Protein AF-U4QAC6-F1 (afdb_monomer_lite)

Structure (mmCIF, N/CA/C/O backbone):
data_AF-U4QAC6-F1
#
_entry.id   AF-U4QAC6-F1
#
loop_
_atom_site.group_PDB
_atom_site.id
_atom_site.type_symbol
_atom_site.label_atom_id
_atom_site.label_alt_id
_atom_site.label_comp_id
_atom_site.label_asym_id
_atom_site.label_entity_id
_atom_site.label_seq_id
_atom_site.pdbx_PDB_ins_code
_atom_site.Cartn_x
_atom_site.Cartn_y
_atom_site.Cartn_z
_atom_site.occupancy
_atom_site.B_iso_or_equiv
_atom_site.auth_seq_id
_atom_site.auth_comp_id
_atom_site.auth_asym_id
_atom_site.auth_atom_id
_atom_site.pdbx_PDB_model_num
ATOM 1 N N . MET A 1 1 ? 4.739 -11.459 -0.732 1.00 91.75 1 MET A N 1
ATOM 2 C CA . MET A 1 1 ? 5.386 -11.609 0.589 1.00 91.75 1 MET A CA 1
ATOM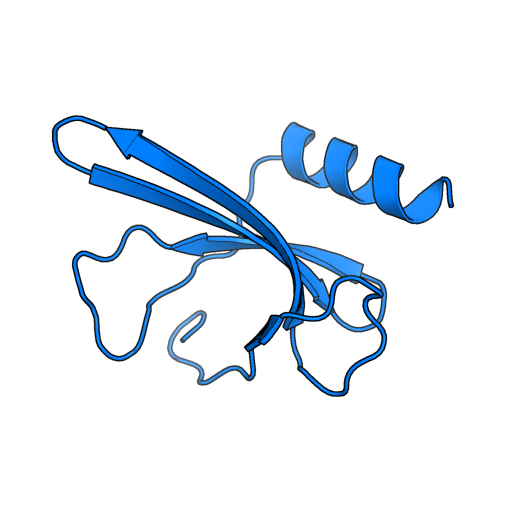 3 C C . MET A 1 1 ? 5.795 -10.250 1.123 1.00 91.75 1 MET A C 1
ATOM 5 O O . MET A 1 1 ? 6.232 -9.412 0.345 1.00 91.75 1 MET A O 1
ATOM 9 N N . LEU A 1 2 ? 5.708 -10.065 2.439 1.00 93.38 2 LEU A N 1
ATOM 10 C CA . LEU A 1 2 ? 6.224 -8.903 3.161 1.00 93.38 2 LEU A CA 1
ATOM 11 C C . LEU A 1 2 ? 7.213 -9.396 4.220 1.00 93.38 2 LEU A C 1
ATOM 13 O O . LEU A 1 2 ? 6.848 -10.223 5.051 1.00 93.38 2 LEU A O 1
ATOM 17 N N . ASN A 1 3 ? 8.465 -8.929 4.185 1.00 91.50 3 ASN A N 1
ATOM 18 C CA . ASN A 1 3 ? 9.523 -9.361 5.114 1.00 91.50 3 ASN A CA 1
ATOM 19 C C . ASN A 1 3 ? 9.623 -10.898 5.255 1.00 91.50 3 ASN A C 1
ATOM 21 O O . ASN A 1 3 ? 9.621 -11.426 6.364 1.00 91.50 3 ASN A O 1
ATOM 25 N N . LYS A 1 4 ? 9.667 -11.616 4.121 1.00 89.62 4 LYS A N 1
ATOM 26 C CA . LYS A 1 4 ? 9.688 -13.096 4.033 1.00 89.62 4 LYS A CA 1
ATOM 27 C C . LYS A 1 4 ? 8.455 -13.813 4.614 1.00 89.62 4 LYS A C 1
ATOM 29 O O . LYS A 1 4 ? 8.450 -15.035 4.688 1.00 89.62 4 LYS A O 1
ATOM 34 N N . LYS A 1 5 ? 7.399 -13.087 4.993 1.00 94.06 5 LYS A N 1
ATOM 35 C CA . LYS A 1 5 ? 6.122 -13.664 5.427 1.00 94.06 5 LYS A CA 1
ATOM 36 C C . LYS A 1 5 ? 5.095 -13.614 4.300 1.00 94.06 5 LYS A C 1
ATOM 38 O O . LYS A 1 5 ? 5.007 -12.629 3.557 1.00 94.06 5 LYS A O 1
ATOM 43 N N . ILE A 1 6 ? 4.310 -14.680 4.180 1.00 94.62 6 ILE A N 1
ATOM 44 C CA . ILE A 1 6 ? 3.122 -14.698 3.325 1.00 94.62 6 ILE A CA 1
ATOM 45 C C . ILE A 1 6 ? 2.072 -13.798 3.979 1.00 94.62 6 ILE A C 1
ATOM 47 O O . ILE A 1 6 ? 1.848 -13.872 5.186 1.00 94.62 6 ILE A O 1
ATOM 51 N N . ILE A 1 7 ? 1.470 -12.924 3.178 1.00 94.81 7 ILE A N 1
ATOM 52 C CA . ILE A 1 7 ? 0.391 -12.035 3.600 1.00 94.81 7 ILE A CA 1
ATOM 53 C C . ILE A 1 7 ? -0.769 -12.164 2.616 1.00 94.81 7 ILE A C 1
ATOM 55 O O . ILE A 1 7 ? -0.541 -12.333 1.418 1.00 94.81 7 ILE A O 1
ATOM 59 N N . LYS A 1 8 ? -2.001 -12.072 3.118 1.00 95.00 8 LYS A N 1
ATOM 60 C CA . LYS A 1 8 ? -3.212 -11.986 2.298 1.00 95.00 8 LYS A CA 1
ATOM 61 C C . LYS A 1 8 ? -3.479 -10.528 1.944 1.00 95.00 8 LYS A C 1
ATOM 63 O O . LYS A 1 8 ? -3.796 -9.721 2.818 1.00 95.00 8 LYS A O 1
ATOM 68 N N . VAL A 1 9 ? -3.339 -10.211 0.666 1.00 94.38 9 VAL A N 1
ATOM 69 C CA . VAL A 1 9 ? -3.620 -8.894 0.094 1.00 94.38 9 VAL A CA 1
ATOM 70 C C . VAL A 1 9 ? -4.740 -9.073 -0.916 1.00 94.38 9 VAL A C 1
ATOM 72 O O . VAL A 1 9 ? -4.719 -10.042 -1.672 1.00 94.38 9 VAL A O 1
ATOM 75 N N . GLY A 1 10 ? -5.698 -8.155 -0.940 1.00 95.12 10 GLY A N 1
ATOM 76 C CA . GLY A 1 10 ? -6.772 -8.199 -1.922 1.00 95.12 10 GLY A CA 1
ATOM 77 C C . GLY A 1 10 ? -7.405 -6.837 -2.134 1.00 95.12 10 GLY A C 1
ATOM 78 O O . GLY A 1 10 ? -7.388 -5.987 -1.241 1.00 95.12 10 GLY A O 1
ATOM 79 N N . TYR A 1 11 ? -7.926 -6.624 -3.339 1.00 96.38 11 TYR A N 1
ATOM 80 C CA . TYR A 1 11 ? -8.600 -5.383 -3.694 1.00 96.38 11 TYR A CA 1
ATOM 81 C C . TYR A 1 11 ? -9.942 -5.275 -2.964 1.00 96.38 11 TYR A C 1
ATOM 83 O O . TYR A 1 11 ? -10.744 -6.206 -2.945 1.00 96.38 11 TYR A O 1
ATOM 91 N N . SER A 1 12 ? -10.138 -4.146 -2.295 1.00 95.12 12 SER A N 1
ATOM 92 C CA . SER A 1 12 ? -11.235 -3.883 -1.371 1.00 95.12 12 SER A CA 1
ATOM 93 C C . SER A 1 12 ? -11.407 -2.365 -1.276 1.00 95.12 12 SER A C 1
ATOM 95 O O . SER A 1 12 ? -10.912 -1.744 -0.335 1.00 95.12 12 SER A O 1
ATOM 97 N N . PRO A 1 13 ? -12.073 -1.731 -2.258 1.00 91.81 13 PRO A N 1
ATOM 98 C CA . PRO A 1 13 ? -12.155 -0.269 -2.365 1.00 91.81 13 PRO A CA 1
ATOM 99 C C . PRO A 1 13 ? -12.843 0.386 -1.158 1.00 91.81 13 PRO A C 1
ATOM 101 O O . PRO A 1 13 ? -12.576 1.539 -0.829 1.00 91.81 13 PRO A O 1
ATOM 104 N N . LEU A 1 14 ? -13.702 -0.364 -0.459 1.00 90.44 14 LEU A N 1
ATOM 105 C CA . LEU A 1 14 ? -14.363 0.086 0.766 1.00 90.44 14 LEU A CA 1
ATOM 106 C C . LEU A 1 14 ? -13.573 -0.230 2.041 1.00 90.44 14 LEU A C 1
ATOM 108 O O . LEU A 1 14 ? -13.939 0.275 3.098 1.00 90.44 14 LEU A O 1
ATOM 112 N N . GLY A 1 15 ? -12.528 -1.060 1.969 1.00 89.62 15 GLY A N 1
ATOM 113 C CA . GLY A 1 15 ? -11.718 -1.439 3.127 1.00 89.62 15 GLY A CA 1
ATOM 114 C C . GLY A 1 15 ? -12.317 -2.510 4.042 1.00 89.62 15 GLY A C 1
ATOM 115 O O . GLY A 1 15 ? -11.743 -2.773 5.093 1.00 89.62 15 GLY A O 1
ATOM 116 N N . LYS A 1 16 ? -13.453 -3.116 3.670 1.00 89.00 16 LYS A N 1
ATOM 117 C CA . LYS A 1 16 ? -14.297 -3.932 4.570 1.00 89.00 16 LYS A CA 1
ATOM 118 C C . LYS A 1 16 ? -14.171 -5.456 4.399 1.00 89.00 16 LYS A C 1
ATOM 120 O O . LYS A 1 16 ? -14.891 -6.189 5.066 1.00 89.00 16 LYS A O 1
ATOM 125 N N . ASN A 1 17 ? -13.288 -5.932 3.521 1.00 93.12 17 ASN A N 1
ATOM 126 C CA . ASN A 1 17 ? -13.054 -7.370 3.325 1.00 93.12 17 ASN A CA 1
ATOM 127 C C . ASN A 1 17 ? -12.099 -7.950 4.386 1.00 93.12 17 ASN A C 1
ATOM 129 O O . ASN A 1 17 ? -11.458 -7.227 5.152 1.00 93.12 17 ASN A O 1
ATOM 133 N N . ASP A 1 18 ? -11.981 -9.276 4.405 1.00 92.50 18 ASP A N 1
ATOM 134 C CA . ASP A 1 18 ? -11.235 -10.074 5.386 1.00 92.50 18 ASP A CA 1
ATOM 135 C C . ASP A 1 18 ? -9.735 -10.249 5.059 1.00 92.50 18 ASP A C 1
ATOM 137 O O . ASP A 1 18 ? -9.025 -11.040 5.690 1.00 92.50 18 ASP A O 1
ATOM 141 N N . TYR A 1 19 ? -9.212 -9.488 4.094 1.00 95.44 19 TYR A N 1
ATOM 142 C CA . TYR A 1 19 ? -7.784 -9.477 3.789 1.00 95.44 19 TYR A CA 1
ATOM 143 C C . TYR A 1 19 ? -6.975 -8.871 4.944 1.00 95.44 19 TYR A C 1
ATOM 145 O O . TYR A 1 19 ? -7.405 -7.935 5.615 1.00 95.44 19 TYR A O 1
ATOM 153 N N . GLN A 1 20 ? -5.739 -9.348 5.138 1.00 96.19 20 GLN A N 1
ATOM 154 C CA . GLN A 1 20 ? -4.820 -8.714 6.095 1.00 96.19 20 GLN A CA 1
ATOM 155 C C . GLN A 1 20 ? -4.469 -7.284 5.662 1.00 96.19 20 GLN A C 1
ATOM 157 O O . GLN A 1 20 ? -4.264 -6.415 6.508 1.00 96.19 20 GLN A O 1
ATOM 162 N N . TYR A 1 21 ? -4.413 -7.059 4.347 1.00 96.94 21 TYR A N 1
ATOM 163 C CA . TYR A 1 21 ? -4.240 -5.757 3.718 1.00 96.94 21 TYR A CA 1
ATOM 164 C C . TYR A 1 21 ? -5.322 -5.573 2.653 1.00 96.94 21 TYR A C 1
ATOM 166 O O . TYR A 1 21 ? -5.250 -6.157 1.569 1.00 96.94 21 TYR A O 1
ATOM 174 N N . ASN A 1 22 ? -6.319 -4.756 2.973 1.00 96.75 22 ASN A N 1
ATOM 175 C CA . ASN A 1 22 ? -7.367 -4.343 2.050 1.00 96.75 22 ASN A CA 1
ATOM 176 C C . ASN A 1 22 ? -6.829 -3.239 1.138 1.00 96.75 22 ASN A C 1
ATOM 178 O O . ASN A 1 22 ? -6.658 -2.114 1.596 1.00 96.75 22 ASN A O 1
ATOM 182 N N . VAL A 1 23 ? -6.547 -3.542 -0.128 1.00 96.88 23 VAL A N 1
ATOM 183 C CA . VAL A 1 23 ? -6.069 -2.553 -1.103 1.00 96.88 23 VAL A CA 1
ATOM 184 C C . VAL A 1 23 ? -7.240 -1.676 -1.531 1.00 96.88 23 VAL A C 1
ATOM 186 O O . VAL A 1 23 ? -8.159 -2.154 -2.191 1.00 96.88 23 VAL A O 1
ATOM 189 N N . VAL A 1 24 ? -7.196 -0.397 -1.172 1.00 96.06 24 VAL A N 1
ATOM 190 C CA . VAL A 1 24 ? -8.228 0.589 -1.524 1.00 96.06 24 VAL A CA 1
ATOM 191 C C . VAL A 1 24 ? -7.905 1.337 -2.813 1.00 96.06 24 VAL A C 1
ATOM 193 O O . VAL A 1 24 ? -8.813 1.755 -3.524 1.00 96.06 24 VAL A O 1
ATOM 196 N N . ALA A 1 25 ? -6.619 1.477 -3.141 1.00 96.19 25 ALA A N 1
ATOM 197 C CA . ALA A 1 25 ? -6.155 2.114 -4.366 1.00 96.19 25 ALA A CA 1
ATOM 198 C C . ALA A 1 25 ? -4.791 1.557 -4.793 1.00 96.19 25 ALA A C 1
ATOM 200 O O . ALA A 1 25 ? -4.017 1.060 -3.970 1.00 96.19 25 ALA A O 1
ATOM 201 N N . ILE A 1 26 ? -4.500 1.661 -6.088 1.00 96.25 26 ILE A N 1
ATOM 202 C CA . ILE A 1 26 ? -3.232 1.252 -6.693 1.00 96.25 26 ILE A CA 1
ATOM 203 C C . ILE A 1 26 ? -2.722 2.424 -7.528 1.00 96.25 26 ILE A C 1
ATOM 205 O O . ILE A 1 26 ? -3.472 2.966 -8.336 1.00 96.25 26 ILE A O 1
ATOM 209 N N . ALA A 1 27 ? -1.458 2.797 -7.348 1.00 95.56 27 ALA A N 1
ATOM 210 C CA . ALA A 1 27 ? -0.767 3.724 -8.238 1.00 95.56 27 ALA A CA 1
ATOM 211 C C . ALA A 1 27 ? 0.432 3.009 -8.855 1.00 95.56 27 ALA A C 1
ATOM 213 O O . ALA A 1 27 ? 1.256 2.453 -8.128 1.00 95.56 27 ALA A O 1
ATOM 214 N N . ASN A 1 28 ? 0.511 3.011 -10.183 1.00 93.94 28 ASN A N 1
ATOM 215 C CA . ASN A 1 28 ? 1.606 2.399 -10.920 1.00 93.94 28 ASN A CA 1
ATOM 216 C C . ASN A 1 28 ? 2.378 3.476 -11.679 1.00 93.94 28 ASN A C 1
ATOM 218 O O . ASN A 1 28 ? 1.779 4.260 -12.409 1.00 93.94 28 ASN A O 1
ATOM 222 N N . GLU A 1 29 ? 3.693 3.482 -11.514 1.00 92.25 29 GLU A N 1
ATOM 223 C CA . GLU A 1 29 ? 4.605 4.392 -12.191 1.00 92.25 29 GLU A CA 1
ATOM 224 C C . GLU A 1 29 ? 5.675 3.575 -12.916 1.00 92.25 29 GLU A C 1
ATOM 226 O O . GLU A 1 29 ? 6.454 2.853 -12.286 1.00 92.25 29 GLU A O 1
ATOM 231 N N . ASN A 1 30 ? 5.714 3.688 -14.244 1.00 89.75 30 ASN A N 1
ATOM 232 C CA . ASN A 1 30 ? 6.635 2.943 -15.095 1.00 89.75 30 ASN A CA 1
ATOM 233 C C . ASN A 1 30 ? 7.780 3.851 -15.549 1.00 89.75 30 ASN A C 1
ATOM 235 O O . ASN A 1 30 ? 7.597 4.741 -16.376 1.00 89.75 30 ASN A O 1
ATOM 239 N N . PHE A 1 31 ? 8.988 3.579 -15.063 1.00 87.69 31 PHE A N 1
ATOM 240 C CA . PHE A 1 31 ? 10.208 4.234 -15.522 1.00 87.69 31 PHE A CA 1
ATOM 241 C C . PHE A 1 31 ? 10.915 3.378 -16.579 1.00 87.69 31 PHE A C 1
ATOM 243 O O . PHE A 1 31 ? 10.620 2.199 -16.768 1.00 87.69 31 PHE A O 1
ATOM 250 N N . LYS A 1 32 ? 11.928 3.953 -17.241 1.00 88.81 32 LYS A N 1
ATOM 251 C CA . LYS A 1 32 ? 12.678 3.271 -18.313 1.00 88.81 32 LYS A CA 1
ATOM 252 C C . LYS A 1 32 ? 13.260 1.908 -17.903 1.00 88.81 32 LYS A C 1
ATOM 254 O O . LYS A 1 32 ? 13.336 1.016 -18.737 1.00 88.81 32 LYS A O 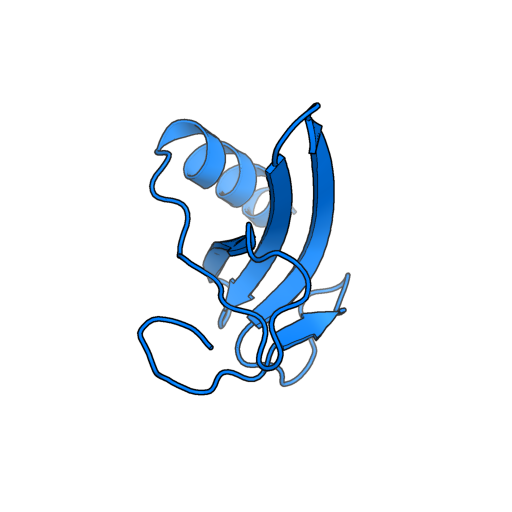1
ATOM 259 N N . SER A 1 33 ? 13.708 1.745 -16.655 1.00 87.19 33 SER A N 1
ATOM 260 C CA . SER A 1 33 ? 14.431 0.541 -16.198 1.00 87.19 33 SER A CA 1
ATOM 261 C C . SER A 1 33 ? 13.808 -0.175 -14.993 1.00 87.19 33 SER A C 1
ATOM 263 O O . SER A 1 33 ? 14.256 -1.273 -14.633 1.00 87.19 33 SER A O 1
ATOM 265 N N . TRP A 1 34 ? 12.780 0.415 -14.380 1.00 88.19 34 TRP A N 1
ATOM 266 C CA . TRP A 1 34 ? 12.116 -0.061 -13.165 1.00 88.19 34 TRP A CA 1
ATOM 267 C C . TRP A 1 34 ? 10.679 0.465 -13.106 1.00 88.19 34 TRP A C 1
ATOM 269 O O . TRP A 1 34 ? 10.324 1.382 -13.837 1.00 88.19 34 TRP A O 1
ATOM 279 N N . HIS A 1 35 ? 9.857 -0.104 -12.235 1.00 90.94 35 HIS A N 1
ATOM 280 C CA . HIS A 1 35 ? 8.512 0.389 -11.958 1.00 90.94 35 HIS A CA 1
ATOM 281 C C . HIS A 1 35 ? 8.308 0.508 -10.449 1.00 90.94 35 HIS A C 1
ATOM 283 O O . HIS A 1 35 ? 9.028 -0.116 -9.663 1.00 90.94 35 HIS A O 1
ATOM 289 N N . ASN A 1 36 ? 7.302 1.282 -10.067 1.00 94.75 36 ASN A N 1
ATOM 290 C CA . ASN A 1 36 ? 6.755 1.301 -8.723 1.00 94.75 36 ASN A CA 1
ATOM 291 C C . ASN A 1 36 ? 5.265 1.030 -8.773 1.00 94.75 36 ASN A C 1
ATOM 293 O O . ASN A 1 36 ? 4.513 1.848 -9.295 1.00 94.75 36 ASN A O 1
ATOM 297 N N . THR A 1 37 ? 4.841 -0.042 -8.120 1.00 95.56 37 THR A N 1
ATOM 298 C CA . THR A 1 37 ? 3.430 -0.280 -7.840 1.00 95.56 37 THR A CA 1
ATOM 299 C C . THR A 1 37 ? 3.187 -0.024 -6.359 1.00 95.56 37 THR A C 1
ATOM 301 O O . THR A 1 37 ? 3.578 -0.817 -5.500 1.00 95.56 37 THR A O 1
ATOM 304 N N . TYR A 1 38 ? 2.550 1.101 -6.050 1.00 97.19 38 TYR A N 1
ATOM 305 C CA . TYR A 1 38 ? 2.092 1.433 -4.708 1.00 97.19 38 TYR A CA 1
ATOM 306 C C . TYR A 1 38 ? 0.706 0.837 -4.480 1.00 97.19 38 TYR A C 1
ATOM 308 O O . TYR A 1 38 ? -0.238 1.132 -5.211 1.00 97.19 38 TYR A O 1
ATOM 316 N N . LEU A 1 39 ? 0.578 0.029 -3.434 1.00 97.12 39 LEU A N 1
ATOM 317 C CA . LEU A 1 39 ? -0.686 -0.490 -2.936 1.00 97.12 39 LEU A CA 1
ATOM 318 C C . LEU A 1 39 ? -1.048 0.302 -1.682 1.00 97.12 39 LEU A C 1
ATOM 320 O O . LEU A 1 39 ? -0.388 0.185 -0.646 1.00 97.12 39 LEU A O 1
ATOM 324 N N . PHE A 1 40 ? -2.088 1.120 -1.783 1.00 97.06 40 PHE A N 1
ATOM 325 C CA . PHE A 1 40 ? -2.650 1.838 -0.649 1.00 97.06 40 PHE A CA 1
ATOM 326 C C . PHE A 1 40 ? -3.602 0.895 0.071 1.00 97.06 40 PHE A C 1
ATOM 328 O O . PHE A 1 40 ? -4.613 0.478 -0.496 1.00 97.06 40 PHE A O 1
ATOM 335 N N . CYS A 1 41 ? -3.261 0.526 1.301 1.00 97.06 41 CYS A N 1
ATOM 336 C CA . CYS A 1 41 ? -3.924 -0.539 2.034 1.00 97.06 41 CYS A CA 1
ATOM 337 C C . CYS A 1 41 ? -4.502 -0.063 3.364 1.00 97.06 41 CYS A C 1
ATOM 339 O O . CYS A 1 41 ? -3.957 0.823 4.024 1.00 97.06 41 CYS A O 1
ATOM 341 N N . LEU A 1 42 ? -5.543 -0.756 3.812 1.00 95.31 42 LEU A N 1
ATOM 342 C CA . LEU A 1 42 ? -6.034 -0.711 5.181 1.00 95.31 42 LEU A CA 1
ATOM 343 C C . LEU A 1 42 ? -5.754 -2.045 5.866 1.00 95.31 42 LEU A C 1
ATOM 345 O O . LEU A 1 42 ? -6.113 -3.111 5.364 1.00 95.31 42 LEU A O 1
ATOM 349 N N . MET A 1 43 ? -5.110 -1.975 7.023 1.00 93.00 43 MET A N 1
AT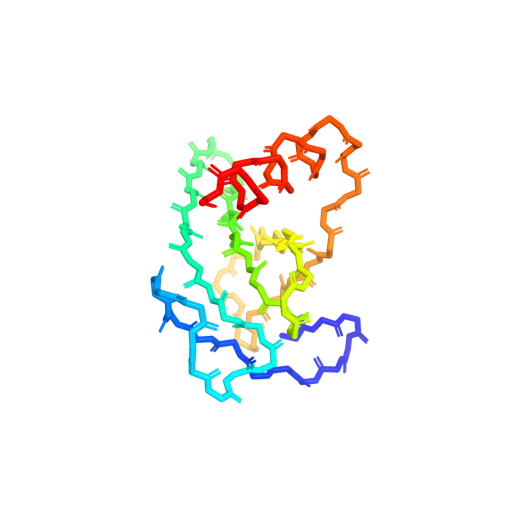OM 350 C CA . MET A 1 43 ? -4.833 -3.106 7.898 1.00 93.00 43 MET A CA 1
ATOM 351 C C . MET A 1 43 ? -5.541 -2.850 9.227 1.00 93.00 43 MET A C 1
ATOM 353 O O . MET A 1 43 ? -5.016 -2.106 10.051 1.00 93.00 43 MET A O 1
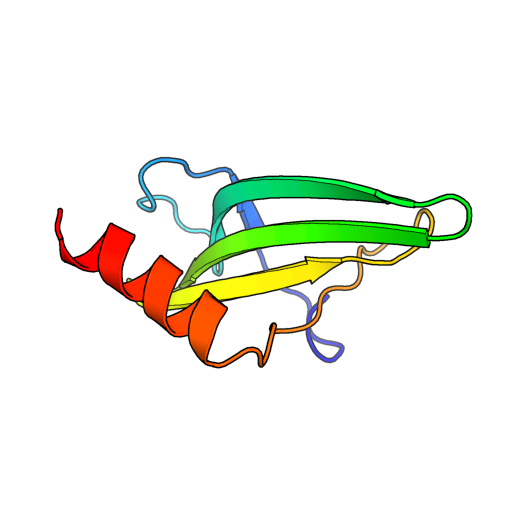ATOM 357 N N . LYS A 1 44 ? -6.719 -3.457 9.440 1.00 85.81 44 LYS A N 1
ATOM 358 C CA . LYS A 1 44 ? -7.558 -3.207 10.633 1.00 85.81 44 LYS A CA 1
ATOM 359 C C . LYS A 1 44 ? -7.709 -1.697 10.907 1.00 85.81 44 LYS A C 1
ATOM 361 O O . LYS A 1 44 ? -7.251 -1.206 11.933 1.00 85.81 44 LYS A O 1
ATOM 366 N N . ASP A 1 45 ? -8.206 -0.967 9.907 1.00 81.69 45 ASP A N 1
ATOM 367 C CA . ASP A 1 45 ? -8.384 0.499 9.894 1.00 81.69 45 ASP A CA 1
ATOM 368 C C . ASP A 1 45 ? -7.110 1.358 9.940 1.00 81.69 45 ASP A C 1
ATOM 370 O O . ASP A 1 45 ? -7.172 2.577 9.789 1.00 81.69 45 ASP A O 1
ATOM 374 N N . LYS A 1 46 ? -5.925 0.748 10.043 1.00 91.69 46 LYS A N 1
ATOM 375 C CA . LYS A 1 46 ? -4.656 1.461 9.890 1.00 91.69 46 LYS A CA 1
ATOM 376 C C . LYS A 1 46 ? -4.281 1.594 8.416 1.00 91.69 46 LYS A C 1
ATOM 378 O O . LYS A 1 46 ? -4.088 0.589 7.731 1.00 91.69 46 LYS A O 1
ATOM 383 N N . SER A 1 47 ? -4.079 2.825 7.953 1.00 95.06 47 SER A N 1
ATOM 384 C CA . SER A 1 47 ? -3.520 3.111 6.630 1.00 95.06 47 SER A CA 1
ATOM 385 C C . SER A 1 47 ? -2.062 2.644 6.535 1.00 95.06 47 SER A C 1
ATOM 387 O O . SER A 1 47 ? -1.219 3.032 7.348 1.00 95.06 47 SER A O 1
ATOM 389 N N . VAL A 1 48 ? -1.751 1.820 5.536 1.00 96.62 48 VAL A N 1
ATOM 390 C CA . VAL A 1 48 ? -0.403 1.321 5.238 1.00 96.62 48 VAL A CA 1
ATOM 391 C C . VAL A 1 48 ? -0.189 1.358 3.733 1.00 96.62 48 VAL A C 1
ATOM 393 O O . VAL A 1 48 ? -1.062 0.943 2.982 1.00 96.62 48 VAL A O 1
ATOM 396 N N . ILE A 1 49 ? 0.983 1.798 3.284 1.00 97.88 49 ILE A N 1
ATOM 397 C CA . ILE A 1 49 ? 1.342 1.762 1.864 1.00 97.88 49 ILE A CA 1
ATOM 398 C C . ILE A 1 49 ? 2.394 0.677 1.653 1.00 97.88 49 ILE A C 1
ATOM 400 O O . ILE A 1 49 ? 3.438 0.664 2.317 1.00 97.88 49 ILE A O 1
ATOM 404 N N . LEU A 1 50 ? 2.109 -0.244 0.738 1.00 97.50 50 LEU A N 1
ATOM 405 C CA . LEU A 1 50 ? 3.044 -1.267 0.286 1.00 97.50 50 LEU A CA 1
ATOM 406 C C . LEU A 1 50 ? 3.592 -0.878 -1.087 1.00 97.50 50 LEU A C 1
ATOM 408 O O . LEU A 1 50 ? 2.871 -0.319 -1.903 1.00 97.50 50 LEU A O 1
ATOM 412 N N . LEU A 1 51 ? 4.858 -1.178 -1.344 1.00 97.19 51 LEU A N 1
ATOM 413 C CA . LEU A 1 51 ? 5.520 -0.935 -2.619 1.00 97.19 51 LEU A CA 1
ATOM 414 C C . LEU A 1 51 ? 6.033 -2.253 -3.190 1.00 97.19 51 LEU A C 1
ATOM 416 O O . LEU A 1 51 ? 6.799 -2.952 -2.520 1.00 97.19 51 LEU A O 1
ATOM 420 N N . ASP A 1 52 ? 5.641 -2.539 -4.424 1.00 94.81 52 ASP A N 1
ATOM 421 C CA . ASP A 1 52 ? 6.237 -3.555 -5.284 1.00 94.81 52 ASP A CA 1
ATOM 422 C C . ASP A 1 52 ? 7.113 -2.887 -6.357 1.00 94.81 52 ASP A C 1
ATOM 424 O O . ASP A 1 52 ? 6.747 -1.866 -6.939 1.00 94.81 52 ASP A O 1
ATOM 428 N N . GLN A 1 53 ? 8.292 -3.464 -6.577 1.00 93.12 53 GLN A N 1
ATOM 429 C CA . GLN A 1 53 ? 9.267 -3.066 -7.607 1.00 93.12 53 GLN A CA 1
ATOM 430 C C . GLN A 1 53 ? 9.848 -4.302 -8.312 1.00 93.12 53 GLN A C 1
ATOM 432 O O . GLN A 1 53 ? 10.915 -4.249 -8.931 1.00 93.12 53 GLN A O 1
ATOM 437 N N . SER A 1 54 ? 9.232 -5.465 -8.102 1.00 86.75 54 SER A N 1
ATOM 438 C CA . SER A 1 54 ? 9.763 -6.748 -8.531 1.00 86.75 54 SER A CA 1
ATOM 439 C C . SER A 1 54 ? 9.461 -6.991 -10.008 1.00 86.75 54 SER A C 1
ATOM 441 O O . SER A 1 54 ? 8.335 -6.850 -10.469 1.00 86.75 54 SER A O 1
ATOM 443 N N . LYS A 1 55 ? 10.473 -7.374 -10.794 1.00 81.00 55 LYS A N 1
ATOM 444 C CA . LYS A 1 55 ? 10.281 -7.711 -12.213 1.00 81.00 55 LYS A CA 1
ATOM 445 C C . LYS A 1 55 ? 9.711 -9.125 -12.325 1.00 81.00 55 LYS A C 1
ATOM 447 O O . LYS A 1 55 ? 10.475 -10.082 -12.254 1.00 81.00 55 LYS A O 1
ATOM 452 N N . ASN A 1 56 ? 8.390 -9.242 -12.484 1.00 68.44 56 ASN A N 1
ATOM 453 C CA . ASN A 1 56 ? 7.673 -10.514 -12.662 1.00 68.44 56 ASN A CA 1
ATOM 454 C C . ASN A 1 56 ? 8.018 -11.572 -11.595 1.00 68.44 56 ASN A C 1
ATOM 456 O O . ASN A 1 56 ? 8.242 -12.739 -11.913 1.00 68.44 56 ASN A O 1
ATOM 460 N N . ALA A 1 57 ? 8.095 -11.174 -10.321 1.00 69.50 57 ALA A N 1
ATOM 461 C CA . ALA A 1 57 ? 8.365 -12.127 -9.251 1.00 69.50 57 ALA A CA 1
ATOM 462 C C . ALA A 1 57 ? 7.097 -12.902 -8.869 1.00 69.50 57 ALA A C 1
ATOM 464 O O . ALA A 1 57 ? 6.061 -12.312 -8.563 1.00 69.50 57 ALA A O 1
ATOM 465 N N . ASN A 1 58 ? 7.210 -14.230 -8.815 1.00 79.56 58 ASN A N 1
ATOM 466 C CA . ASN A 1 58 ? 6.249 -15.094 -8.144 1.00 79.56 58 ASN A CA 1
ATOM 467 C C . ASN A 1 58 ? 6.960 -15.811 -6.978 1.00 79.56 58 ASN A C 1
ATOM 469 O O . ASN A 1 58 ? 7.827 -16.647 -7.233 1.00 79.56 58 ASN A O 1
ATOM 473 N N . PRO A 1 59 ? 6.646 -15.488 -5.710 1.00 83.38 59 PRO A N 1
ATOM 474 C CA . PRO A 1 59 ? 5.599 -14.564 -5.267 1.00 83.38 59 PRO A CA 1
ATOM 475 C C . PRO A 1 59 ? 5.994 -13.082 -5.407 1.00 83.38 59 PRO A C 1
ATOM 477 O O . PRO A 1 59 ? 7.164 -12.727 -5.277 1.00 83.38 59 PRO A O 1
ATOM 480 N N . VAL A 1 60 ? 4.992 -12.209 -5.569 1.00 88.94 60 VAL A N 1
ATOM 481 C CA . VAL A 1 60 ? 5.163 -10.742 -5.568 1.00 88.94 60 VAL A CA 1
ATOM 482 C C . VAL A 1 60 ? 5.810 -10.288 -4.260 1.00 88.94 60 VAL A C 1
ATOM 484 O O . VAL A 1 60 ? 5.391 -10.709 -3.174 1.00 88.94 60 VAL A O 1
ATOM 487 N N . MET A 1 61 ? 6.814 -9.415 -4.335 1.00 92.44 61 MET A N 1
ATOM 488 C CA . MET A 1 61 ? 7.594 -8.964 -3.180 1.00 92.44 61 MET A CA 1
ATOM 489 C C . MET A 1 61 ? 7.292 -7.510 -2.843 1.00 92.44 61 MET A C 1
ATOM 491 O O . MET A 1 61 ? 7.668 -6.610 -3.584 1.00 92.44 61 MET A O 1
ATOM 495 N N . VAL A 1 62 ? 6.690 -7.275 -1.676 1.00 95.38 62 VAL A N 1
ATOM 496 C CA . VAL A 1 62 ? 6.339 -5.926 -1.222 1.00 95.38 62 VAL A CA 1
ATOM 497 C C . VAL A 1 62 ? 7.157 -5.476 -0.018 1.00 95.38 62 VAL A C 1
ATOM 499 O O . VAL A 1 62 ? 7.587 -6.279 0.817 1.00 95.38 62 VAL A O 1
ATOM 502 N N . LYS A 1 63 ? 7.328 -4.159 0.098 1.00 96.44 63 LYS A N 1
ATOM 503 C CA . LYS A 1 63 ? 7.930 -3.473 1.250 1.00 96.44 63 LYS A CA 1
ATOM 504 C C . LYS A 1 63 ? 6.963 -2.422 1.785 1.00 96.44 63 LYS A C 1
ATOM 506 O O . LYS A 1 63 ? 6.221 -1.831 1.013 1.00 96.44 63 LYS A O 1
ATOM 511 N N . VAL A 1 64 ? 6.996 -2.146 3.089 1.00 97.12 64 VAL A N 1
ATOM 512 C CA . VAL A 1 64 ? 6.272 -0.992 3.650 1.00 97.12 64 VAL A CA 1
ATOM 513 C C . VAL A 1 64 ? 6.996 0.291 3.250 1.00 97.12 64 VAL A C 1
ATOM 515 O O . VAL A 1 64 ? 8.204 0.419 3.476 1.00 97.12 6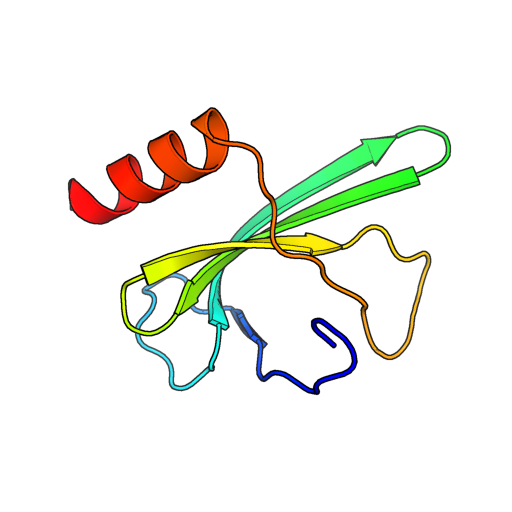4 VAL A O 1
ATOM 518 N N . VAL A 1 65 ? 6.260 1.244 2.687 1.00 97.56 65 VAL A N 1
ATOM 519 C CA . VAL A 1 65 ? 6.780 2.574 2.361 1.00 97.56 65 VAL A CA 1
ATOM 520 C C . VAL A 1 65 ? 7.023 3.355 3.649 1.00 97.56 65 VAL A C 1
ATOM 522 O O . VAL A 1 65 ? 6.141 3.465 4.497 1.00 97.56 65 VAL A O 1
ATOM 525 N N . LYS A 1 66 ? 8.226 3.918 3.794 1.00 96.75 66 LYS A N 1
ATOM 526 C CA . LYS A 1 66 ? 8.646 4.675 4.988 1.00 96.75 66 LYS A CA 1
ATOM 527 C C . LYS A 1 66 ? 8.560 6.197 4.825 1.00 96.75 66 LYS A C 1
ATOM 529 O O . LYS A 1 66 ? 8.921 6.919 5.751 1.00 96.75 66 LYS A O 1
ATOM 534 N N . ASP A 1 67 ? 8.111 6.683 3.668 1.00 96.88 67 ASP A N 1
ATOM 535 C CA . ASP A 1 67 ? 7.984 8.117 3.410 1.00 96.88 67 ASP A CA 1
ATOM 536 C C . ASP A 1 67 ? 6.961 8.751 4.363 1.00 96.88 67 ASP A C 1
ATOM 538 O O . ASP A 1 67 ? 5.785 8.380 4.374 1.00 96.88 67 ASP A O 1
ATOM 542 N N . LYS A 1 68 ? 7.414 9.691 5.198 1.00 95.44 68 LYS A N 1
ATOM 543 C 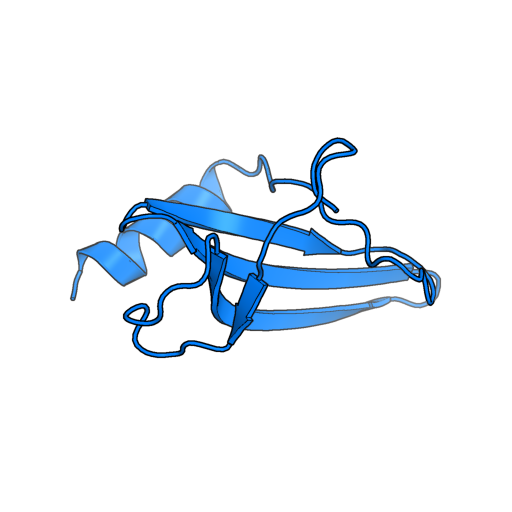CA . LYS A 1 68 ? 6.581 10.278 6.257 1.00 95.44 68 LYS A CA 1
ATOM 544 C C . LYS A 1 68 ? 5.438 11.118 5.697 1.00 95.44 68 LYS A C 1
ATOM 546 O O . LYS A 1 68 ? 4.345 11.081 6.258 1.00 95.44 68 LYS A O 1
ATOM 551 N N . LYS A 1 69 ? 5.687 11.881 4.628 1.00 96.50 69 LYS A N 1
ATOM 552 C CA . LYS A 1 69 ? 4.695 12.793 4.054 1.00 96.50 69 LYS A CA 1
ATOM 553 C C . LYS A 1 69 ? 3.594 11.993 3.374 1.00 96.50 69 LYS A C 1
ATOM 555 O O . LYS A 1 69 ? 2.429 12.188 3.688 1.00 96.50 69 LYS A O 1
ATOM 560 N N . LEU A 1 70 ? 3.965 11.032 2.536 1.00 94.88 70 LEU A N 1
ATOM 561 C CA . LEU A 1 70 ? 3.020 10.192 1.813 1.00 94.88 70 LEU A CA 1
ATOM 562 C C . LEU A 1 70 ? 2.142 9.364 2.761 1.00 94.88 70 LEU A C 1
ATOM 564 O O . LEU A 1 70 ? 0.928 9.306 2.583 1.00 94.88 70 LEU A O 1
ATOM 568 N N . ASN A 1 71 ? 2.731 8.765 3.802 1.00 95.50 71 ASN A N 1
ATOM 569 C CA . ASN A 1 71 ? 1.952 8.035 4.807 1.00 95.50 71 ASN A CA 1
ATOM 570 C C . ASN A 1 71 ? 0.998 8.963 5.580 1.00 95.50 71 ASN A C 1
ATOM 572 O O . ASN A 1 71 ? -0.136 8.571 5.851 1.00 95.50 71 ASN A O 1
ATOM 576 N N . LYS A 1 72 ? 1.432 10.187 5.919 1.00 95.25 72 LYS A N 1
ATOM 577 C CA . LYS A 1 72 ? 0.580 11.184 6.585 1.00 95.25 72 LYS A CA 1
ATOM 578 C C . LYS A 1 72 ? -0.585 11.611 5.691 1.00 95.25 72 LYS A C 1
ATOM 580 O O . LYS A 1 72 ? -1.721 11.617 6.153 1.00 95.25 72 LYS A O 1
ATOM 585 N N . ASP A 1 73 ? -0.304 11.938 4.433 1.00 95.50 73 ASP A N 1
ATOM 586 C CA . ASP A 1 73 ? -1.305 12.402 3.470 1.00 95.50 73 ASP A CA 1
ATOM 587 C C . ASP A 1 73 ? -2.355 11.309 3.207 1.00 95.50 73 ASP A C 1
ATOM 589 O O . ASP A 1 73 ? -3.554 11.579 3.248 1.00 95.50 73 ASP A O 1
ATOM 593 N N . PHE A 1 74 ? -1.926 10.052 3.044 1.00 94.88 74 PHE A N 1
ATOM 594 C CA . PHE A 1 74 ? -2.853 8.929 2.885 1.00 94.88 74 PHE A CA 1
ATOM 595 C C . PHE A 1 74 ? -3.706 8.687 4.136 1.00 94.88 74 PHE A C 1
ATOM 597 O O . PHE A 1 74 ? -4.920 8.512 4.027 1.00 94.88 74 PHE A O 1
ATOM 604 N N . SER A 1 75 ? -3.094 8.715 5.325 1.00 93.94 75 SER A N 1
ATOM 605 C CA . SER A 1 75 ? -3.832 8.575 6.583 1.00 93.94 75 SER A CA 1
ATOM 606 C C . SER A 1 75 ? -4.909 9.649 6.712 1.00 93.94 75 SER A C 1
ATOM 608 O O . SER A 1 75 ? -6.028 9.320 7.091 1.00 93.94 75 SER A O 1
ATOM 610 N N . LYS A 1 76 ? -4.588 10.903 6.361 1.00 93.88 76 LYS A N 1
ATOM 611 C CA . LYS A 1 76 ? -5.510 12.042 6.433 1.00 93.88 76 LYS A CA 1
ATOM 612 C C . LYS A 1 76 ? -6.749 11.823 5.560 1.00 93.88 76 LYS A C 1
ATOM 614 O O . LYS A 1 76 ? -7.861 11.919 6.065 1.00 93.88 76 LYS A O 1
ATOM 619 N N . ILE A 1 77 ? -6.556 11.436 4.296 1.00 88.00 77 ILE A N 1
ATOM 620 C CA . ILE A 1 77 ? -7.650 11.166 3.344 1.00 88.00 77 ILE A CA 1
ATOM 621 C C . ILE A 1 77 ? -8.614 10.096 3.872 1.00 88.00 77 ILE A C 1
ATOM 623 O O . ILE A 1 77 ? -9.817 10.182 3.644 1.00 88.00 77 ILE A O 1
ATOM 627 N N . TYR A 1 78 ? -8.106 9.073 4.564 1.00 77.31 78 TYR A N 1
ATOM 628 C CA . TYR A 1 78 ? -8.965 8.011 5.086 1.00 77.31 78 TYR A CA 1
ATOM 629 C C . TYR A 1 78 ? -9.675 8.390 6.394 1.00 77.31 78 TYR A C 1
ATOM 631 O O . TYR A 1 78 ? -10.797 7.944 6.618 1.00 77.31 78 TYR A O 1
ATOM 639 N N . THR A 1 79 ? -9.042 9.199 7.249 1.00 76.44 79 THR A N 1
ATOM 640 C CA . THR A 1 79 ? -9.637 9.656 8.517 1.00 76.44 79 THR A CA 1
ATOM 641 C C . THR A 1 79 ? -10.630 10.802 8.352 1.00 76.44 79 THR A C 1
ATOM 643 O O . THR A 1 79 ? -11.465 10.987 9.225 1.00 76.44 79 THR A O 1
ATOM 646 N N . GLU A 1 80 ? -10.551 11.568 7.263 1.00 67.25 80 GLU A N 1
ATOM 647 C CA . GLU A 1 80 ? -11.480 12.669 6.952 1.00 67.25 80 GLU A CA 1
ATOM 648 C C . GLU A 1 80 ? -12.776 12.192 6.262 1.00 67.25 80 GLU A C 1
ATOM 650 O O . GLU A 1 80 ? -13.450 12.985 5.607 1.00 67.25 80 GLU A O 1
ATOM 655 N N . LYS A 1 81 ? -13.111 10.901 6.383 1.00 53.62 81 LYS A N 1
ATOM 656 C CA . LYS A 1 81 ? -14.356 10.320 5.862 1.00 53.62 81 LYS A CA 1
ATOM 657 C C . LYS A 1 81 ? -15.581 10.676 6.692 1.00 53.62 81 LYS A C 1
ATOM 659 O O . LYS A 1 81 ? -15.479 10.655 7.937 1.00 53.62 81 LYS A O 1
#

Secondary structure (DSSP, 8-state):
-BTTB---EEE-TTS-SS-SEEEEEEEEEE-SS-EEEEEEEEETTEEEEEEE--SS-SS--EEE---HHHHHHHHHHHHT-

Sequence (81 aa):
MLNKKIIKVGYSPLGKNDYQYNVVAIANENFKSWHNTYLFCLMKDKSVILLDQSKNANPVMVKVVKDKKLNKDFSKIYTEK

InterPro domains:
  IPR031927 Domain of unknown function DUF4767 [PF15983] (2-77)

Foldseek 3Di:
DEPPDDFFEDDDLPQPDPGQWHFNDWDWADDPPWIWIWGFTAHPNQTWIWIFTDDPDVVTYIYTDPDPVVSVVSNCVSVVD

pLDDT: mean 91.41, std 7.82, range [53.62, 97.88]

Radius of gyration: 12.67 Å; chains: 1; bounding box: 29×28×29 Å

Organism: NCBI:txid1226335